Protein AF-A0A848UA30-F1 (afdb_monomer)

Nearest PDB structures (foldseek):
  7vh4-assembly1_D-2  TM=9.795E-01  e=3.371E-10  Escherichia coli K-12
  1yta-assembly2_C  TM=9.847E-01  e=4.066E-10  Escherichia coli
  7vh4-assembly2_A  TM=9.801E-01  e=6.293E-10  Escherichia coli K-12
  7vh4-assembly1_C  TM=9.734E-01  e=6.699E-10  Escherichia coli K-12
  5cy4-assembly1_B  TM=9.773E-01  e=1.251E-09  Acinetobacter baumannii

pLDDT: mean 97.92, std 1.19, range [89.81, 98.81]

Sec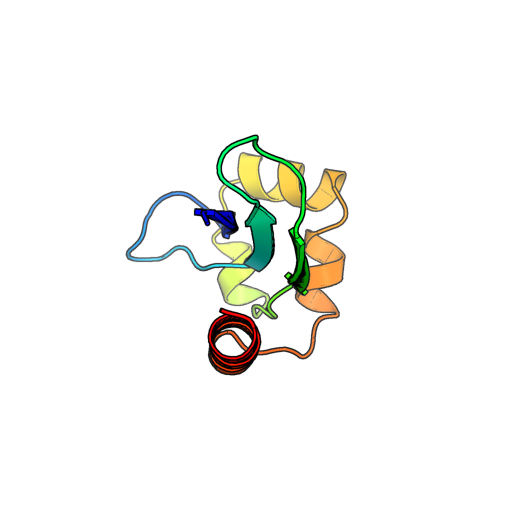ondary structure (DSSP, 8-state):
-EEEEEEEES-S-TTT--EEEEEEEEE-TT--EEEEEEEEEPP--HHHHTTS-HHHHHHHHHHSHHHHHHH----HHHHHHHHHHH-

Structure (mmCIF, N/CA/C/O backbone):
data_AF-A0A848UA30-F1
#
_entry.id   AF-A0A848UA30-F1
#
loop_
_atom_site.group_PDB
_atom_site.id
_atom_site.type_symbol
_atom_site.label_atom_id
_atom_site.label_alt_id
_atom_site.label_comp_id
_atom_site.label_asym_id
_atom_site.label_entity_id
_atom_site.label_seq_id
_atom_site.pdbx_PDB_ins_code
_atom_site.Cartn_x
_atom_site.Cartn_y
_atom_site.Cartn_z
_atom_site.occupancy
_atom_site.B_iso_or_equiv
_atom_site.auth_seq_id
_atom_site.auth_comp_id
_atom_site.auth_asym_id
_atom_site.auth_atom_id
_atom_site.pdbx_PDB_model_num
ATOM 1 N N . MET A 1 1 ? -20.433 -0.269 13.553 1.00 89.81 1 MET A N 1
ATOM 2 C CA . MET A 1 1 ? -18.995 -0.532 13.307 1.00 89.81 1 MET A CA 1
ATOM 3 C C . MET A 1 1 ? -18.718 -0.342 11.833 1.00 89.81 1 MET A C 1
ATOM 5 O O . MET A 1 1 ? -19.498 -0.818 11.013 1.00 89.81 1 MET A O 1
ATOM 9 N N . LEU A 1 2 ? -17.647 0.376 11.522 1.00 97.69 2 LEU A N 1
ATOM 10 C CA . LEU A 1 2 ? -17.231 0.725 10.168 1.00 97.69 2 LEU A CA 1
ATOM 11 C C . LEU A 1 2 ? -15.813 0.203 9.952 1.00 97.69 2 LEU A C 1
ATOM 13 O O . LEU A 1 2 ? -14.964 0.397 10.819 1.00 97.69 2 LEU A O 1
ATOM 17 N N . VAL A 1 3 ? -15.574 -0.436 8.810 1.00 98.12 3 VAL A N 1
ATOM 18 C CA . VAL A 1 3 ? -14.234 -0.847 8.377 1.00 98.12 3 VAL A CA 1
ATOM 19 C C . VAL A 1 3 ? -13.722 0.203 7.402 1.00 98.12 3 VAL A C 1
ATOM 21 O O . VAL A 1 3 ? -14.383 0.503 6.407 1.00 98.12 3 VAL A O 1
ATOM 24 N N . TRP A 1 4 ? -12.560 0.763 7.707 1.00 98.38 4 TRP A N 1
ATOM 25 C CA . TRP A 1 4 ? -11.844 1.712 6.868 1.00 98.38 4 TRP A CA 1
ATOM 26 C C . TRP A 1 4 ? -10.678 0.993 6.206 1.00 98.38 4 TRP A C 1
ATOM 28 O O . TRP A 1 4 ? -10.004 0.185 6.846 1.00 98.38 4 TRP A O 1
ATOM 38 N N . MET A 1 5 ? -10.462 1.288 4.930 1.00 98.06 5 MET A N 1
ATOM 39 C CA . MET A 1 5 ? -9.371 0.742 4.138 1.00 98.06 5 MET A CA 1
ATOM 40 C C . MET A 1 5 ? -8.842 1.833 3.222 1.00 98.06 5 MET A C 1
ATOM 42 O O . MET A 1 5 ? -9.637 2.533 2.589 1.00 98.06 5 MET A O 1
ATOM 46 N N . ASP A 1 6 ? -7.524 1.940 3.157 1.00 98.38 6 ASP A N 1
ATOM 47 C CA . ASP A 1 6 ? -6.816 2.770 2.194 1.00 98.38 6 ASP A CA 1
ATOM 48 C C . ASP A 1 6 ? -5.831 1.903 1.411 1.00 98.38 6 ASP A C 1
ATOM 50 O O . ASP A 1 6 ? -5.290 0.931 1.951 1.00 98.38 6 ASP A O 1
ATOM 54 N N . LEU A 1 7 ? -5.668 2.212 0.127 1.00 98.38 7 LEU A N 1
ATOM 55 C CA . LEU A 1 7 ? -4.824 1.456 -0.792 1.00 98.38 7 LEU A CA 1
ATOM 56 C C . LEU A 1 7 ? -3.932 2.413 -1.568 1.00 98.38 7 LEU A C 1
ATOM 58 O O . LEU A 1 7 ? -4.422 3.375 -2.158 1.00 98.38 7 LEU A O 1
ATOM 62 N N . GLU A 1 8 ? -2.660 2.050 -1.677 1.00 98.50 8 GLU A N 1
ATOM 63 C CA . GLU A 1 8 ? -1.760 2.642 -2.659 1.00 98.50 8 GLU A CA 1
ATOM 64 C C . GLU A 1 8 ? -1.595 1.693 -3.846 1.00 98.50 8 GLU A C 1
ATOM 66 O O . GLU A 1 8 ? -1.538 0.465 -3.700 1.00 98.50 8 GLU A O 1
ATOM 71 N N . MET A 1 9 ? -1.500 2.261 -5.048 1.00 98.44 9 MET A N 1
ATOM 72 C CA . MET A 1 9 ? -1.403 1.504 -6.298 1.00 98.44 9 MET A CA 1
ATOM 73 C C . MET A 1 9 ? -0.277 2.021 -7.193 1.00 98.44 9 MET A C 1
ATOM 75 O O . MET A 1 9 ? 0.219 3.136 -7.034 1.00 98.44 9 MET A O 1
ATOM 79 N N . THR A 1 10 ? 0.096 1.226 -8.196 1.00 98.44 10 THR A N 1
ATOM 80 C CA . THR A 1 10 ? 1.013 1.651 -9.271 1.00 98.44 10 THR A CA 1
ATOM 81 C C . THR A 1 10 ? 0.382 2.650 -10.254 1.00 98.44 10 THR A C 1
ATOM 83 O O . THR A 1 10 ? 1.089 3.253 -11.060 1.00 98.44 10 THR A O 1
ATOM 86 N N . GLY A 1 11 ? -0.934 2.858 -10.182 1.00 97.88 11 GLY A N 1
ATOM 87 C CA . GLY A 1 11 ? -1.678 3.758 -11.055 1.00 97.88 11 GLY A CA 1
ATOM 88 C C . GLY A 1 11 ? -3.191 3.603 -10.894 1.00 97.88 11 GLY A C 1
ATOM 89 O O . GLY A 1 11 ? -3.672 3.170 -9.848 1.00 97.88 11 GLY A O 1
ATOM 90 N N . LEU A 1 12 ? -3.947 3.997 -11.921 1.00 97.50 12 LEU A N 1
ATOM 91 C CA . LEU A 1 12 ? -5.416 4.064 -11.898 1.00 97.50 12 LEU A CA 1
ATOM 92 C C . LEU A 1 12 ? -6.095 3.068 -12.855 1.00 97.50 12 LEU A C 1
ATOM 94 O O . LEU A 1 12 ? -7.326 2.981 -12.872 1.00 97.50 12 LEU A O 1
ATOM 98 N N . ASP A 1 13 ? -5.337 2.329 -13.668 1.00 97.12 13 ASP A N 1
ATOM 99 C CA . ASP A 1 13 ? -5.884 1.321 -14.572 1.00 97.12 13 ASP A CA 1
ATOM 100 C C . ASP A 1 13 ? -5.987 -0.033 -13.867 1.00 97.12 13 ASP A C 1
ATOM 102 O O . ASP A 1 13 ? -5.033 -0.801 -13.808 1.00 97.12 13 ASP A O 1
ATOM 106 N N . HIS A 1 14 ? -7.189 -0.372 -13.399 1.00 94.94 14 HIS A N 1
ATOM 107 C CA . HIS A 1 14 ? -7.486 -1.651 -12.741 1.00 94.94 14 HIS A CA 1
ATOM 108 C C . HIS A 1 14 ? -7.114 -2.918 -13.541 1.00 94.94 14 HIS A C 1
ATOM 110 O O . HIS A 1 14 ? -7.124 -4.009 -12.974 1.00 94.94 14 HIS A O 1
ATOM 116 N N . THR A 1 15 ? -6.841 -2.815 -14.848 1.00 95.94 15 THR A N 1
ATOM 117 C CA . THR A 1 15 ? -6.440 -3.967 -15.669 1.00 95.94 15 THR A CA 1
ATOM 118 C C . THR A 1 15 ? -4.936 -4.232 -15.647 1.00 95.94 15 THR A C 1
ATOM 120 O O . THR A 1 15 ? -4.522 -5.369 -15.886 1.00 95.94 15 THR A O 1
ATOM 123 N N . SER A 1 16 ? -4.115 -3.215 -15.368 1.00 94.38 16 SER A N 1
ATOM 124 C CA . SER A 1 16 ? -2.650 -3.303 -15.422 1.00 94.38 16 SER A CA 1
ATOM 125 C C . SER A 1 16 ? -1.949 -2.899 -14.132 1.00 94.38 16 SER A C 1
ATOM 127 O O . SER A 1 16 ? -0.871 -3.434 -13.847 1.00 94.38 16 SER A O 1
ATOM 129 N N . ASP A 1 17 ? -2.537 -1.957 -13.399 1.00 98.12 17 ASP A N 1
ATOM 130 C CA . ASP A 1 17 ? -2.029 -1.449 -12.137 1.00 98.12 17 ASP A CA 1
ATOM 131 C C . ASP A 1 17 ? -2.402 -2.363 -10.979 1.00 98.12 17 ASP A C 1
ATOM 133 O O . ASP A 1 17 ? -3.423 -3.052 -10.985 1.00 98.12 17 ASP A O 1
ATOM 137 N N . VAL A 1 18 ? -1.530 -2.379 -9.980 1.00 98.25 18 VAL A N 1
ATOM 138 C CA . VAL A 1 18 ? -1.599 -3.313 -8.860 1.00 98.25 18 VAL A CA 1
ATOM 139 C C . VAL A 1 18 ? -1.494 -2.575 -7.535 1.00 98.25 18 VAL A C 1
ATOM 141 O O . VAL A 1 18 ? -0.946 -1.475 -7.465 1.00 98.25 18 VAL A O 1
ATOM 144 N N . ILE A 1 19 ? -2.015 -3.209 -6.486 1.00 98.50 19 ILE A N 1
ATOM 145 C CA . ILE A 1 19 ? -1.907 -2.742 -5.10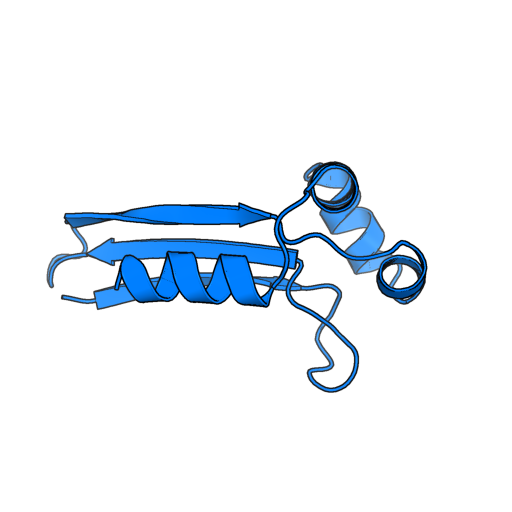3 1.00 98.50 19 ILE A CA 1
ATOM 146 C C . ILE A 1 19 ? -0.458 -2.905 -4.632 1.00 98.50 19 ILE A C 1
ATOM 148 O O . ILE A 1 19 ? 0.172 -3.943 -4.877 1.00 98.50 19 ILE A O 1
ATOM 152 N N . VAL A 1 20 ? 0.050 -1.877 -3.957 1.00 98.62 20 VAL A N 1
ATOM 153 C CA . VAL A 1 20 ? 1.400 -1.827 -3.384 1.00 98.62 20 VAL A CA 1
ATOM 154 C C . VAL A 1 20 ? 1.412 -1.554 -1.881 1.00 98.62 20 VAL A C 1
ATOM 156 O O . VAL A 1 20 ? 2.416 -1.831 -1.236 1.00 98.62 20 VAL A O 1
ATOM 159 N N . GLU A 1 21 ? 0.306 -1.085 -1.309 1.00 98.75 21 GLU A N 1
ATOM 160 C CA . GLU A 1 21 ? 0.125 -0.931 0.136 1.00 98.75 21 GLU A CA 1
ATOM 161 C C . GLU A 1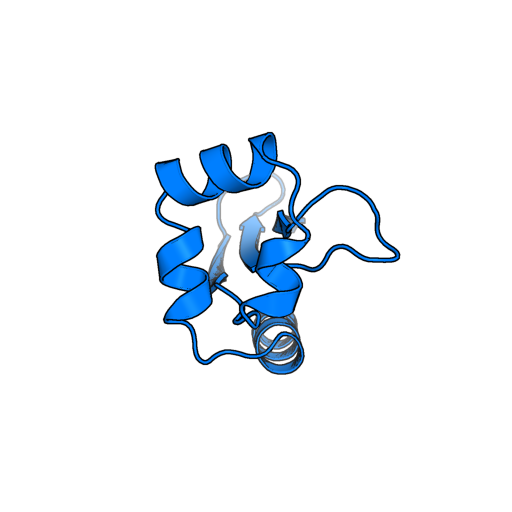 21 ? -1.353 -1.104 0.492 1.00 98.75 21 GLU A C 1
ATOM 163 O O . GLU A 1 21 ? -2.230 -0.759 -0.306 1.00 98.75 21 GLU A O 1
ATOM 168 N N . ILE A 1 22 ? -1.624 -1.656 1.672 1.00 98.62 22 ILE A N 1
ATOM 169 C CA . ILE A 1 22 ? -2.961 -1.755 2.251 1.00 98.62 22 ILE A CA 1
ATOM 170 C C . ILE A 1 22 ? -2.903 -1.473 3.748 1.00 98.62 22 ILE A C 1
ATOM 172 O O . ILE A 1 22 ? -2.164 -2.133 4.477 1.00 98.62 22 ILE A O 1
ATOM 176 N N . ALA A 1 23 ? -3.738 -0.541 4.201 1.00 98.56 23 ALA A N 1
ATOM 177 C CA . ALA A 1 23 ? -3.936 -0.249 5.613 1.00 98.56 23 ALA A CA 1
ATOM 178 C C . ALA A 1 23 ? -5.415 -0.382 5.977 1.00 98.56 23 ALA A C 1
ATOM 180 O O . ALA A 1 23 ? -6.295 0.031 5.215 1.00 98.56 23 ALA A O 1
ATOM 181 N N . THR A 1 24 ? -5.705 -0.946 7.151 1.00 98.50 24 THR A N 1
ATOM 182 C CA . THR A 1 24 ? -7.084 -1.086 7.642 1.00 98.50 24 THR A CA 1
ATOM 183 C C . THR A 1 24 ? -7.242 -0.677 9.098 1.00 98.50 24 THR A C 1
ATOM 185 O O . THR A 1 24 ? -6.329 -0.809 9.905 1.00 98.50 24 THR A O 1
ATOM 188 N N . LEU A 1 25 ? -8.427 -0.181 9.456 1.00 98.31 25 LEU A N 1
ATOM 189 C CA . LEU A 1 25 ? -8.828 0.037 10.847 1.00 98.31 25 LEU A CA 1
ATOM 190 C C . LEU A 1 25 ? -10.346 -0.053 10.995 1.00 98.31 25 LEU A C 1
ATOM 192 O O . LEU A 1 25 ? -11.098 0.074 10.027 1.00 98.31 25 LEU A O 1
ATOM 196 N N . VAL A 1 26 ? -10.812 -0.237 12.225 1.00 98.56 26 VAL A N 1
ATOM 197 C CA . VAL A 1 26 ? -12.235 -0.333 12.552 1.00 98.56 26 VAL A CA 1
ATOM 198 C C . VAL A 1 26 ? -12.622 0.773 13.518 1.00 98.56 26 VAL A C 1
ATOM 200 O O . VAL A 1 26 ? -11.958 0.972 14.536 1.00 98.56 26 VAL A O 1
ATOM 203 N N . THR A 1 27 ? -13.729 1.461 13.240 1.00 98.75 27 THR A N 1
ATOM 204 C CA . THR A 1 27 ? -14.317 2.451 14.154 1.00 98.75 27 THR A CA 1
ATOM 205 C C . THR A 1 27 ? -15.710 2.047 14.630 1.00 98.75 27 THR A C 1
ATOM 207 O O . THR A 1 27 ? -16.420 1.262 13.988 1.00 98.75 27 THR A O 1
ATOM 210 N N . ASP A 1 28 ? -16.139 2.624 15.751 1.00 98.38 28 ASP A N 1
ATOM 211 C CA . ASP A 1 28 ? -17.543 2.629 16.156 1.00 98.38 28 ASP A CA 1
ATOM 212 C C . ASP A 1 28 ? -18.358 3.656 15.342 1.00 98.38 28 ASP A C 1
ATOM 214 O O . ASP A 1 28 ? -17.853 4.301 14.416 1.00 98.38 28 ASP A O 1
ATOM 218 N N . ASP A 1 29 ? -19.642 3.799 15.672 1.00 97.81 29 ASP A N 1
ATOM 219 C CA . ASP A 1 29 ? -20.554 4.702 14.959 1.00 97.81 29 ASP A CA 1
ATOM 220 C C . ASP A 1 29 ? -20.293 6.194 15.278 1.00 97.81 29 ASP A C 1
ATOM 222 O O . ASP A 1 29 ? -20.814 7.071 14.592 1.00 97.81 29 ASP A O 1
ATOM 226 N N . ASN A 1 30 ? -19.456 6.493 16.282 1.00 98.00 30 ASN A N 1
ATOM 227 C CA . ASN A 1 30 ? -18.979 7.837 16.629 1.00 98.00 30 ASN A CA 1
ATOM 228 C C . ASN A 1 30 ? -17.563 8.110 16.088 1.00 98.00 30 ASN A C 1
ATOM 230 O O . ASN A 1 30 ? -16.897 9.050 16.539 1.00 98.00 30 ASN A O 1
ATOM 234 N N . LEU A 1 31 ? -17.097 7.286 15.141 1.00 97.94 31 LEU A N 1
ATOM 235 C CA . LEU A 1 31 ? -15.772 7.364 14.523 1.00 97.94 31 LEU A CA 1
ATOM 236 C C . LEU A 1 31 ? -14.611 7.225 15.522 1.00 97.94 31 LEU A C 1
ATOM 238 O O . LEU A 1 31 ? -13.499 7.667 15.239 1.00 97.94 31 LEU A O 1
ATOM 242 N N . GLN A 1 32 ? -14.844 6.621 16.689 1.00 98.31 32 GLN A N 1
ATOM 243 C CA . GLN A 1 32 ? -13.763 6.280 17.611 1.00 98.31 32 GLN A CA 1
ATOM 244 C C . GLN A 1 32 ? -13.102 4.983 17.150 1.00 98.31 32 GLN A C 1
ATOM 246 O O . GLN A 1 32 ? -13.801 4.013 16.853 1.00 98.31 32 GLN A O 1
ATOM 251 N N . VAL A 1 33 ? -11.766 4.962 17.085 1.00 98.06 33 VAL A N 1
ATOM 252 C CA . VAL A 1 33 ? -11.003 3.763 16.708 1.00 98.06 33 VAL A CA 1
ATOM 253 C C . VAL A 1 33 ? -11.238 2.666 17.744 1.00 98.06 33 VAL A C 1
ATOM 255 O O . VAL A 1 33 ? -11.037 2.866 18.941 1.00 98.06 33 VAL A O 1
ATOM 258 N N . VAL A 1 34 ? -11.686 1.510 17.263 1.00 98.06 34 VAL A N 1
ATOM 259 C CA . VAL A 1 34 ? -11.944 0.300 18.052 1.00 98.06 34 VAL A CA 1
ATOM 260 C C . VAL A 1 34 ? -10.789 -0.683 17.907 1.00 98.06 34 VAL A C 1
ATOM 262 O O . VAL A 1 34 ? -10.413 -1.330 18.882 1.00 98.06 34 VAL A O 1
ATOM 265 N N . ALA A 1 35 ? -10.227 -0.788 16.703 1.00 98.12 35 ALA A N 1
ATOM 266 C CA . ALA A 1 35 ? -9.075 -1.627 16.417 1.00 98.12 35 ALA A CA 1
ATOM 267 C C . ALA A 1 35 ? -8.279 -1.057 15.237 1.00 98.12 35 ALA A C 1
ATOM 269 O O . ALA A 1 35 ? -8.869 -0.568 14.272 1.00 98.12 35 ALA A O 1
ATOM 270 N N . GLU A 1 36 ? -6.955 -1.146 15.315 1.00 98.25 36 GLU A N 1
ATOM 271 C CA . GLU A 1 36 ? -6.046 -0.893 14.195 1.00 98.25 36 GLU A CA 1
ATOM 272 C C . GLU A 1 36 ? -5.702 -2.235 13.552 1.00 98.25 36 GLU A C 1
ATOM 274 O O . GLU A 1 36 ? -5.371 -3.197 14.251 1.00 98.25 36 GLU A O 1
ATOM 279 N N . GLY A 1 37 ? -5.868 -2.303 12.237 1.00 97.50 37 GLY A N 1
ATOM 280 C CA . GLY A 1 37 ? -5.562 -3.474 11.436 1.00 97.50 37 GLY A CA 1
ATOM 281 C C . GLY A 1 37 ? -4.133 -3.452 10.915 1.00 97.50 37 GLY A C 1
ATOM 282 O O . GLY A 1 37 ? -3.330 -2.605 11.315 1.00 97.50 37 GLY A O 1
ATOM 283 N N . PRO A 1 38 ? -3.794 -4.399 10.031 1.00 97.94 38 PRO A N 1
ATOM 284 C CA . PRO A 1 38 ? -2.504 -4.395 9.368 1.00 97.94 38 PRO A CA 1
ATOM 285 C C . PRO A 1 38 ? -2.293 -3.140 8.506 1.00 97.94 38 PRO A C 1
ATOM 287 O O . PRO A 1 38 ? -3.238 -2.629 7.898 1.00 97.94 38 PRO A O 1
ATOM 290 N N . ASP A 1 39 ? -1.030 -2.713 8.441 1.00 98.31 39 ASP A N 1
ATOM 291 C CA . ASP A 1 39 ? -0.462 -1.738 7.505 1.00 98.31 39 ASP A CA 1
ATOM 292 C C . ASP A 1 39 ? 0.678 -2.444 6.754 1.00 98.31 39 ASP A C 1
ATOM 294 O O . ASP A 1 39 ? 1.729 -2.753 7.328 1.00 98.31 39 ASP A O 1
ATOM 298 N N . ILE A 1 40 ? 0.398 -2.861 5.519 1.00 98.69 40 ILE A N 1
ATOM 299 C CA . ILE A 1 40 ? 1.208 -3.826 4.775 1.00 98.69 40 ILE A CA 1
ATOM 300 C C . ILE A 1 40 ? 1.609 -3.245 3.430 1.00 98.69 40 ILE A C 1
ATOM 302 O O . ILE A 1 40 ? 0.777 -3.057 2.543 1.00 98.69 40 ILE A O 1
ATOM 306 N N . VAL A 1 41 ? 2.919 -3.127 3.226 1.00 98.81 41 VAL A N 1
ATOM 307 C CA . VAL A 1 41 ? 3.507 -2.906 1.905 1.00 98.81 41 VAL A CA 1
ATOM 308 C C . VAL A 1 41 ? 3.618 -4.235 1.159 1.00 98.81 41 VAL A C 1
ATOM 310 O O . VAL A 1 41 ? 4.231 -5.193 1.638 1.00 98.81 41 VAL A O 1
ATOM 313 N N . VAL A 1 42 ? 3.057 -4.292 -0.044 1.00 98.75 42 VAL A N 1
ATOM 314 C CA . VAL A 1 42 ? 3.009 -5.483 -0.898 1.00 98.75 42 VAL A CA 1
ATOM 315 C C . VAL A 1 42 ? 4.172 -5.466 -1.881 1.00 98.75 42 VAL A C 1
ATOM 317 O O . VAL A 1 42 ? 4.380 -4.490 -2.601 1.00 98.75 42 VAL A O 1
ATOM 320 N N . HIS A 1 43 ? 4.917 -6.567 -1.948 1.00 98.69 43 HIS A N 1
ATOM 321 C CA . HIS A 1 43 ? 6.016 -6.711 -2.892 1.00 98.69 43 HIS A CA 1
ATOM 322 C C . HIS A 1 43 ? 5.521 -6.692 -4.343 1.00 98.69 43 HIS A C 1
ATOM 324 O O . HIS A 1 43 ? 4.580 -7.405 -4.701 1.00 98.69 43 HIS A O 1
ATOM 330 N N . GLN A 1 44 ? 6.217 -5.938 -5.195 1.00 98.31 44 GLN A N 1
ATOM 331 C CA . GLN A 1 44 ? 6.051 -5.981 -6.645 1.00 98.31 44 GLN A CA 1
ATOM 332 C C . GLN A 1 44 ? 7.416 -6.050 -7.337 1.00 98.31 44 GLN A C 1
ATOM 334 O O . GLN A 1 44 ? 8.358 -5.380 -6.902 1.00 98.31 44 GLN A O 1
ATOM 339 N N . PRO A 1 45 ? 7.536 -6.826 -8.426 1.00 97.19 45 PRO A N 1
ATOM 340 C CA . PRO A 1 45 ? 8.784 -6.938 -9.166 1.00 97.19 45 PRO A CA 1
ATOM 341 C C . PRO A 1 45 ? 9.096 -5.655 -9.957 1.00 97.19 45 PRO A C 1
ATOM 343 O O . PRO A 1 45 ? 8.206 -4.882 -10.321 1.00 97.19 45 PRO A O 1
ATOM 346 N N . ASP A 1 46 ? 10.379 -5.429 -10.255 1.00 96.69 46 ASP A N 1
ATOM 347 C CA . ASP A 1 46 ? 10.844 -4.198 -10.914 1.00 96.69 46 ASP A CA 1
ATOM 348 C C . ASP A 1 46 ? 10.217 -3.969 -12.301 1.00 96.69 46 ASP A C 1
ATOM 350 O O . ASP A 1 46 ? 10.053 -2.822 -12.712 1.00 96.69 46 ASP A O 1
ATOM 354 N N . ASP A 1 47 ? 9.841 -5.025 -13.029 1.00 97.38 47 ASP A N 1
ATOM 355 C CA . ASP A 1 47 ? 9.168 -4.914 -14.328 1.00 97.38 47 ASP A CA 1
ATOM 356 C C . ASP A 1 47 ? 7.735 -4.382 -14.201 1.00 97.38 47 ASP A C 1
ATOM 358 O O . ASP A 1 47 ? 7.285 -3.625 -15.059 1.00 97.38 47 ASP A O 1
ATOM 362 N N . VAL A 1 48 ? 7.036 -4.712 -13.112 1.00 96.94 48 VAL A N 1
ATOM 363 C CA . VAL A 1 48 ? 5.738 -4.122 -12.773 1.00 96.94 48 VAL A CA 1
ATOM 364 C C . VAL A 1 48 ? 5.911 -2.651 -12.410 1.00 96.94 48 VAL A C 1
ATOM 366 O O . VAL A 1 48 ? 5.201 -1.811 -12.963 1.00 96.94 48 VAL A O 1
ATOM 369 N N . LEU A 1 49 ? 6.885 -2.335 -11.551 1.00 97.56 49 LEU A N 1
ATOM 370 C 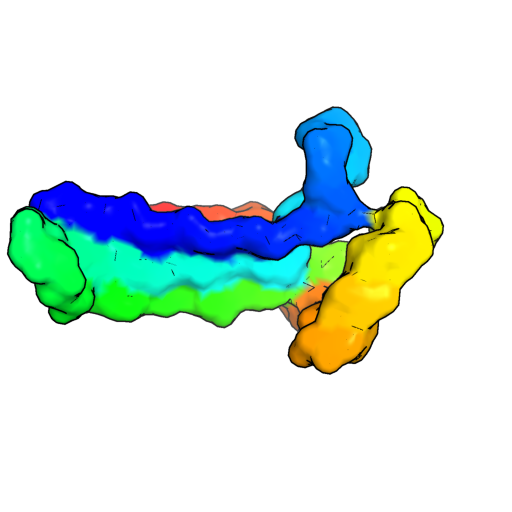CA . LEU A 1 49 ? 7.161 -0.964 -11.110 1.00 97.56 49 LEU A CA 1
ATOM 371 C C . LEU A 1 49 ? 7.623 -0.054 -12.256 1.00 97.56 49 LEU A C 1
ATOM 373 O O . LEU A 1 49 ? 7.285 1.127 -12.285 1.00 97.56 49 LEU A O 1
ATOM 377 N N . ALA A 1 50 ? 8.345 -0.595 -13.238 1.00 97.25 50 ALA A N 1
ATOM 378 C CA . ALA A 1 50 ? 8.799 0.142 -14.415 1.00 97.25 50 ALA A CA 1
ATOM 379 C C . ALA A 1 50 ? 7.656 0.611 -15.336 1.00 97.25 50 ALA A C 1
ATOM 381 O O . ALA A 1 50 ? 7.894 1.435 -16.220 1.00 97.25 50 ALA A O 1
ATOM 382 N N . ARG A 1 51 ? 6.430 0.098 -15.153 1.00 96.75 51 ARG A N 1
ATOM 383 C CA . ARG A 1 51 ? 5.240 0.512 -15.918 1.00 96.75 51 ARG A CA 1
ATOM 384 C C . ARG A 1 51 ? 4.521 1.721 -15.317 1.00 96.75 51 ARG A C 1
ATOM 386 O O . ARG A 1 51 ? 3.618 2.241 -15.965 1.00 96.75 51 ARG A O 1
ATOM 393 N N . MET A 1 52 ? 4.905 2.157 -14.116 1.00 97.94 52 MET A N 1
ATOM 394 C CA . MET A 1 52 ? 4.305 3.319 -13.465 1.00 97.94 52 MET A CA 1
ATOM 395 C C . MET A 1 52 ? 4.528 4.596 -14.274 1.00 97.94 52 MET A C 1
ATOM 397 O O . MET A 1 52 ? 5.609 4.829 -14.820 1.00 97.94 52 MET A O 1
ATOM 401 N N . ASP A 1 53 ? 3.514 5.457 -14.296 1.00 97.50 53 ASP A N 1
ATOM 402 C CA . ASP A 1 53 ? 3.662 6.810 -14.826 1.00 97.50 53 ASP A CA 1
ATOM 403 C C . ASP A 1 53 ? 4.695 7.603 -13.992 1.00 97.50 53 ASP A C 1
ATOM 405 O O . ASP A 1 53 ? 4.758 7.424 -12.768 1.00 97.50 53 ASP A O 1
ATOM 409 N N . PRO A 1 54 ? 5.491 8.507 -14.602 1.00 98.19 54 PRO A N 1
ATOM 410 C CA . PRO A 1 54 ? 6.483 9.305 -13.883 1.00 98.19 54 PRO A CA 1
ATOM 411 C C . PRO A 1 54 ? 5.947 10.044 -12.652 1.00 98.19 54 PRO A C 1
ATOM 413 O O . PRO A 1 54 ? 6.688 10.213 -11.684 1.00 98.19 54 PRO A O 1
ATOM 416 N N . PHE A 1 55 ? 4.679 10.468 -12.662 1.00 98.12 55 PHE A N 1
ATOM 417 C CA . PHE A 1 55 ? 4.057 11.099 -11.502 1.00 98.12 55 PHE A CA 1
ATOM 418 C C . PHE A 1 55 ? 3.964 10.142 -10.306 1.00 98.12 55 PHE A C 1
ATOM 420 O O . PHE A 1 55 ? 4.322 10.517 -9.190 1.00 98.12 55 PHE A O 1
ATOM 427 N N . VAL A 1 56 ? 3.522 8.902 -10.539 1.00 98.25 56 VAL A N 1
ATOM 428 C CA . VAL A 1 56 ? 3.374 7.884 -9.487 1.00 98.25 56 VAL A CA 1
ATOM 429 C C . VAL A 1 56 ? 4.744 7.452 -8.969 1.00 98.25 56 VAL A C 1
ATOM 431 O O . VAL A 1 56 ? 4.935 7.327 -7.761 1.00 98.25 56 VAL A O 1
ATOM 434 N N . VAL A 1 57 ? 5.732 7.318 -9.864 1.00 98.25 57 VAL A N 1
ATOM 435 C CA . VAL A 1 57 ? 7.125 7.047 -9.475 1.00 98.25 57 VAL A CA 1
ATOM 436 C C . VAL A 1 57 ? 7.647 8.129 -8.528 1.00 98.25 57 VAL A C 1
ATOM 438 O O . VAL A 1 57 ? 8.197 7.796 -7.480 1.00 98.25 57 VAL A O 1
ATOM 441 N N . ASP A 1 58 ? 7.478 9.411 -8.862 1.00 98.50 58 ASP A N 1
ATOM 442 C CA . ASP A 1 58 ? 7.942 10.519 -8.017 1.00 98.50 58 ASP A CA 1
ATOM 443 C C . ASP A 1 58 ? 7.205 10.567 -6.670 1.00 98.50 58 ASP A C 1
ATOM 445 O O . ASP A 1 58 ? 7.833 10.758 -5.628 1.00 98.50 58 ASP A O 1
AT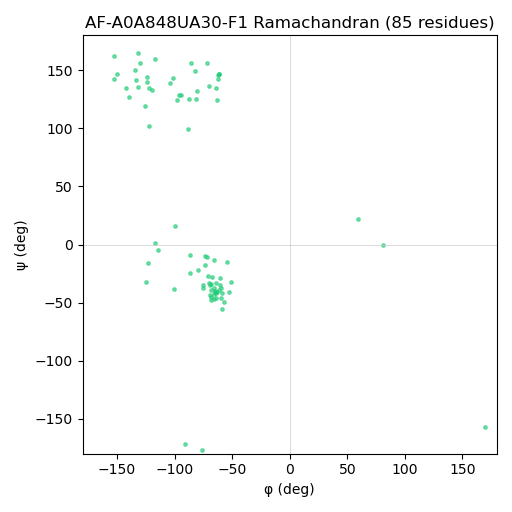OM 449 N N . MET A 1 59 ? 5.891 10.327 -6.675 1.00 98.31 59 MET A N 1
ATOM 450 C CA . MET A 1 59 ? 5.070 10.258 -5.466 1.00 98.31 59 MET A CA 1
ATOM 451 C C . MET A 1 59 ? 5.569 9.170 -4.504 1.00 98.31 59 MET A C 1
ATOM 453 O O . MET A 1 59 ? 5.924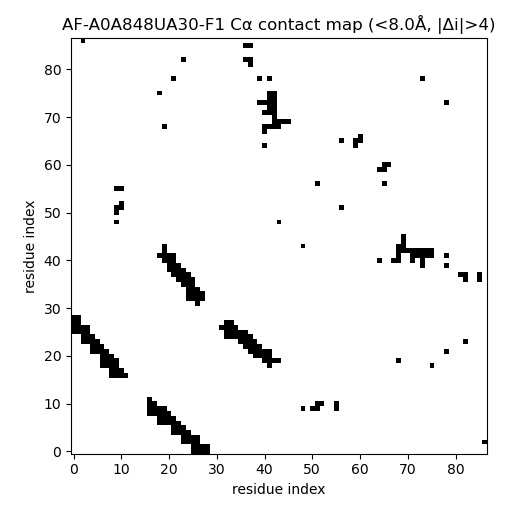 9.484 -3.365 1.00 98.31 59 MET A O 1
ATOM 457 N N . HIS A 1 60 ? 5.685 7.928 -4.982 1.00 98.31 60 HIS A N 1
ATOM 458 C CA . HIS A 1 60 ? 6.111 6.778 -4.174 1.00 98.31 60 HIS A CA 1
ATOM 459 C C . HIS A 1 60 ? 7.594 6.819 -3.804 1.00 98.31 60 HIS A C 1
ATOM 461 O O . HIS A 1 60 ? 8.000 6.289 -2.772 1.00 98.31 60 HIS A O 1
ATOM 467 N N . THR A 1 61 ? 8.427 7.477 -4.612 1.00 98.19 61 THR A N 1
ATOM 468 C CA . THR A 1 61 ? 9.828 7.736 -4.250 1.00 98.19 61 THR A CA 1
ATOM 469 C C . THR A 1 61 ? 9.909 8.741 -3.104 1.00 98.19 61 THR A C 1
ATOM 471 O O . THR A 1 61 ? 10.668 8.543 -2.159 1.00 98.19 61 THR A O 1
ATOM 474 N N . ARG A 1 62 ? 9.115 9.818 -3.150 1.00 98.38 62 ARG A N 1
ATOM 475 C CA . ARG A 1 62 ? 9.138 10.877 -2.131 1.00 98.38 62 ARG A CA 1
ATOM 476 C C . ARG A 1 62 ? 8.593 10.413 -0.781 1.00 98.38 62 ARG A C 1
ATOM 478 O O . ARG A 1 62 ? 9.095 10.868 0.243 1.00 98.38 62 ARG A O 1
ATOM 485 N N . SER A 1 63 ? 7.591 9.533 -0.774 1.00 97.94 63 SER A N 1
ATOM 486 C CA . SER A 1 63 ? 7.088 8.903 0.456 1.00 97.94 63 SER A CA 1
ATOM 487 C C . SER A 1 63 ? 8.042 7.839 1.013 1.00 97.94 63 SER A C 1
ATOM 489 O O . SER A 1 63 ? 7.946 7.482 2.184 1.00 97.94 63 SER A O 1
ATOM 491 N N . GLY A 1 64 ? 8.976 7.341 0.195 1.00 98.44 64 GLY A N 1
ATOM 492 C CA . GLY A 1 64 ? 9.829 6.197 0.515 1.00 98.44 64 GLY A CA 1
ATOM 493 C C . GLY A 1 64 ? 9.144 4.845 0.298 1.00 98.44 64 GLY A C 1
ATOM 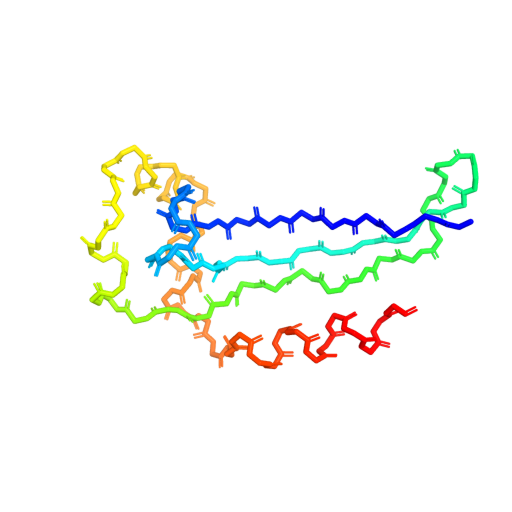494 O O . GLY A 1 64 ? 9.785 3.811 0.487 1.00 98.44 64 GLY A O 1
ATOM 495 N N . LEU A 1 65 ? 7.877 4.829 -0.130 1.00 98.50 65 LEU A N 1
ATOM 496 C CA . LEU A 1 65 ? 7.123 3.603 -0.387 1.00 98.50 65 LEU A CA 1
ATOM 497 C C . LEU A 1 65 ? 7.787 2.753 -1.476 1.00 98.50 65 LEU A C 1
ATOM 499 O O . LEU A 1 65 ? 7.829 1.534 -1.364 1.00 98.50 65 LEU A O 1
ATOM 503 N N . LEU A 1 66 ? 8.401 3.373 -2.488 1.00 98.06 66 LEU A N 1
ATOM 504 C CA . LEU A 1 66 ? 9.041 2.630 -3.576 1.00 98.06 66 LEU A CA 1
ATOM 505 C C . LEU A 1 66 ? 10.169 1.700 -3.096 1.00 98.06 66 LEU A C 1
ATOM 507 O O . LEU A 1 66 ? 10.311 0.585 -3.600 1.00 98.06 66 LEU A O 1
ATOM 511 N N . ASP A 1 67 ? 10.950 2.133 -2.107 1.00 98.31 67 ASP A N 1
ATOM 512 C CA . ASP A 1 67 ? 12.003 1.303 -1.516 1.00 98.31 67 ASP A CA 1
ATOM 513 C C . ASP A 1 67 ? 11.418 0.225 -0.598 1.00 98.31 67 ASP A C 1
ATOM 515 O O . ASP A 1 67 ? 11.913 -0.904 -0.580 1.00 98.31 67 ASP A O 1
ATOM 519 N N . GLN A 1 68 ? 10.327 0.535 0.107 1.00 98.69 68 GLN A N 1
ATOM 520 C CA . GLN A 1 68 ?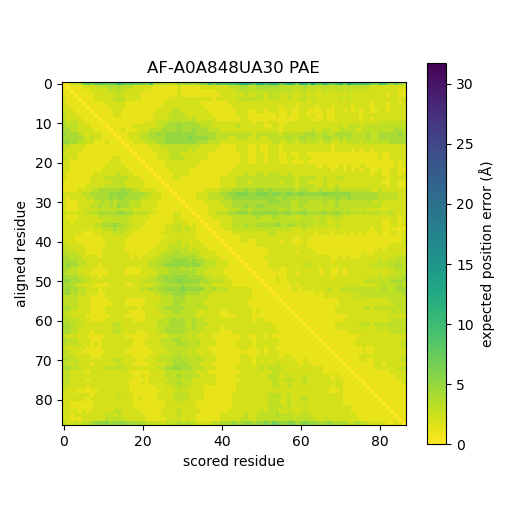 9.608 -0.438 0.928 1.00 98.69 68 GLN A CA 1
ATOM 521 C C . GLN A 1 68 ? 8.978 -1.546 0.076 1.00 98.69 68 GLN A C 1
ATOM 523 O O . GLN A 1 68 ? 9.086 -2.712 0.441 1.00 98.69 68 GLN A O 1
ATOM 528 N N . ILE A 1 69 ? 8.408 -1.219 -1.090 1.00 98.56 69 ILE A N 1
ATOM 529 C CA . ILE A 1 69 ? 7.847 -2.204 -2.029 1.00 98.56 69 ILE A CA 1
ATOM 530 C C . ILE A 1 69 ? 8.929 -3.191 -2.473 1.00 98.56 69 ILE A C 1
ATOM 532 O O . ILE A 1 69 ? 8.722 -4.406 -2.448 1.00 98.56 69 ILE A O 1
ATOM 536 N N . ARG A 1 70 ? 10.114 -2.683 -2.833 1.00 98.12 70 ARG A N 1
ATOM 537 C CA . ARG A 1 70 ? 11.246 -3.531 -3.237 1.00 98.12 70 ARG A CA 1
ATOM 538 C C . ARG A 1 70 ? 11.769 -4.399 -2.096 1.00 98.12 70 ARG A C 1
ATOM 540 O O . ARG A 1 70 ? 12.176 -5.531 -2.341 1.00 98.12 70 ARG A O 1
ATOM 547 N N . ALA A 1 71 ? 11.786 -3.870 -0.873 1.00 98.44 71 ALA A N 1
ATOM 548 C CA . ALA A 1 71 ? 12.253 -4.583 0.313 1.00 98.44 71 ALA A CA 1
ATOM 549 C C . ALA A 1 71 ? 11.214 -5.560 0.887 1.00 98.44 71 ALA A C 1
ATOM 551 O O . ALA A 1 71 ? 11.590 -6.484 1.614 1.00 98.44 71 ALA A O 1
ATOM 552 N N . SER A 1 72 ? 9.927 -5.358 0.589 1.00 98.56 72 SER A N 1
ATOM 553 C CA . SER A 1 72 ? 8.850 -6.207 1.082 1.00 98.56 72 SER A CA 1
ATOM 554 C C . SER A 1 72 ? 9.014 -7.639 0.583 1.00 98.56 72 SER A C 1
ATOM 556 O O . SER A 1 72 ? 9.495 -7.901 -0.518 1.00 98.56 72 SER A O 1
ATOM 558 N N . THR A 1 73 ? 8.591 -8.574 1.426 1.00 98.31 73 THR A N 1
ATOM 559 C CA . THR A 1 73 ? 8.527 -10.007 1.112 1.00 98.31 73 THR A CA 1
ATOM 560 C C . THR A 1 73 ? 7.092 -10.533 1.142 1.00 98.31 73 THR A C 1
ATOM 562 O O . THR A 1 73 ? 6.874 -11.720 0.910 1.00 98.31 73 THR A O 1
ATOM 565 N N . ILE A 1 74 ? 6.115 -9.659 1.414 1.00 98.62 74 ILE A N 1
ATOM 566 C CA . ILE A 1 74 ? 4.703 -10.020 1.523 1.00 98.62 74 ILE A CA 1
ATOM 567 C C . ILE A 1 74 ? 4.068 -9.960 0.135 1.00 98.62 74 ILE A C 1
ATOM 569 O O . ILE A 1 74 ? 4.128 -8.941 -0.553 1.00 98.62 74 ILE A O 1
ATOM 573 N N . MET A 1 75 ? 3.445 -11.063 -0.270 1.00 98.38 75 MET A N 1
ATOM 574 C CA . MET A 1 75 ? 2.707 -11.157 -1.529 1.00 98.38 75 MET A CA 1
ATOM 575 C C . MET A 1 75 ? 1.266 -10.671 -1.355 1.00 98.38 75 MET A C 1
ATOM 577 O O . MET A 1 75 ? 0.705 -10.756 -0.264 1.00 98.38 75 MET A O 1
ATOM 581 N N . LEU A 1 76 ? 0.631 -10.246 -2.451 1.00 97.88 76 LEU A N 1
ATOM 582 C CA . LEU A 1 76 ? -0.745 -9.733 -2.437 1.00 97.88 76 LEU A CA 1
ATOM 583 C C . LEU A 1 76 ? -1.746 -10.695 -1.773 1.00 97.88 76 LEU A C 1
ATOM 585 O O . LEU A 1 76 ? -2.610 -10.260 -1.021 1.00 97.88 76 LEU A O 1
ATOM 589 N N . GLU A 1 77 ? -1.619 -12.000 -2.027 1.00 98.25 77 GLU A N 1
ATOM 590 C CA . GLU A 1 77 ? -2.484 -13.019 -1.417 1.00 98.25 77 GLU A CA 1
ATOM 591 C C . GLU A 1 77 ? -2.331 -13.062 0.110 1.00 98.25 77 GLU A C 1
ATOM 593 O O . GLU A 1 77 ? -3.328 -13.130 0.824 1.00 98.25 77 GLU A O 1
ATOM 598 N N . GLN A 1 78 ? -1.099 -12.950 0.613 1.00 98.50 78 GLN A N 1
ATOM 599 C CA . GLN A 1 78 ? -0.825 -12.920 2.047 1.00 98.50 78 GLN A CA 1
ATOM 600 C C . GLN A 1 78 ? -1.360 -11.630 2.683 1.00 98.50 78 GLN A C 1
ATOM 602 O O . GLN A 1 78 ? -2.045 -11.704 3.697 1.00 98.50 78 GLN A O 1
ATOM 607 N N . ALA A 1 79 ? -1.132 -10.469 2.061 1.00 98.56 79 ALA A N 1
ATOM 608 C CA . ALA A 1 79 ? -1.680 -9.197 2.537 1.00 98.56 79 ALA A CA 1
ATOM 609 C C . ALA A 1 79 ? -3.218 -9.221 2.601 1.00 98.56 79 ALA A C 1
ATOM 611 O O . ALA A 1 79 ? -3.818 -8.769 3.578 1.00 98.56 79 ALA A O 1
ATOM 612 N N . GLY A 1 80 ? -3.860 -9.803 1.581 1.00 98.25 80 GLY A N 1
ATOM 613 C CA . GLY A 1 80 ? -5.307 -9.998 1.548 1.00 98.25 80 GLY A CA 1
ATOM 614 C C . GLY A 1 80 ? -5.803 -10.936 2.649 1.00 98.25 80 GLY A C 1
ATOM 615 O O . GLY A 1 80 ? -6.811 -10.639 3.285 1.00 98.25 80 GLY A O 1
ATOM 616 N N . GLN A 1 81 ? -5.085 -12.032 2.910 1.00 98.56 81 GLN A N 1
ATOM 617 C CA . GLN A 1 81 ? -5.428 -12.976 3.973 1.00 98.56 81 GLN A CA 1
ATOM 618 C C . GLN A 1 81 ? -5.290 -12.342 5.364 1.00 98.56 81 GLN A C 1
ATOM 620 O O . GLN A 1 81 ? -6.221 -12.440 6.155 1.00 98.56 81 GLN A O 1
ATOM 625 N N . GLU A 1 82 ? -4.184 -11.646 5.645 1.00 98.44 82 GLU A N 1
ATOM 626 C CA . GLU A 1 82 ? -3.972 -10.947 6.924 1.00 98.44 82 GLU A CA 1
ATOM 627 C C . GLU A 1 82 ? -5.032 -9.859 7.154 1.00 98.44 82 GLU A C 1
ATOM 629 O O . GLU A 1 82 ? -5.563 -9.716 8.254 1.00 98.44 82 GLU A O 1
ATOM 634 N N . THR A 1 83 ? -5.403 -9.135 6.095 1.00 98.25 83 THR A N 1
ATOM 635 C CA . THR A 1 83 ? -6.475 -8.135 6.157 1.00 98.25 83 THR A CA 1
ATOM 636 C C . THR A 1 83 ? -7.841 -8.773 6.418 1.00 98.25 83 THR A C 1
ATOM 638 O O . THR A 1 83 ? -8.617 -8.261 7.219 1.00 98.25 83 THR A O 1
ATOM 641 N N . LEU A 1 84 ? -8.150 -9.899 5.769 1.00 98.00 84 LEU A N 1
ATOM 642 C CA . LEU A 1 84 ? -9.408 -10.618 5.977 1.00 98.00 84 LEU A CA 1
ATOM 643 C C . LEU A 1 84 ? -9.492 -11.259 7.367 1.00 98.00 84 LEU A C 1
ATOM 645 O O . LEU A 1 84 ? -10.578 -11.337 7.923 1.00 98.00 84 LEU A O 1
ATOM 649 N N . GLU A 1 85 ? -8.374 -11.722 7.926 1.00 98.25 85 GLU A N 1
ATOM 650 C CA . GLU A 1 85 ? -8.321 -12.260 9.291 1.00 98.25 85 GLU A CA 1
ATOM 651 C C . GLU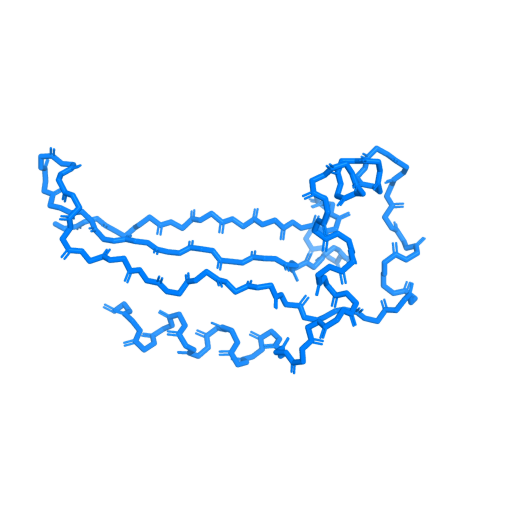 A 1 85 ? -8.562 -11.189 10.361 1.00 98.25 85 GLU A C 1
ATOM 653 O O . GLU A 1 85 ? -9.049 -11.508 11.446 1.00 98.25 85 GLU A O 1
ATOM 658 N N . PHE A 1 86 ? -8.224 -9.932 10.064 1.00 97.75 86 PHE A N 1
ATOM 659 C CA . PHE A 1 86 ? -8.480 -8.798 10.947 1.00 97.75 86 PHE A CA 1
ATOM 660 C C . PHE A 1 86 ? -9.957 -8.359 10.966 1.00 97.75 86 PHE A C 1
ATOM 662 O O . PHE A 1 86 ? -10.448 -7.950 12.022 1.00 97.75 86 PHE A O 1
ATOM 669 N N . ILE A 1 87 ? -10.639 -8.415 9.816 1.00 94.69 87 ILE A N 1
ATOM 670 C CA . ILE A 1 87 ? -12.026 -7.943 9.625 1.00 94.69 87 ILE A CA 1
ATOM 671 C C . ILE A 1 87 ? -13.048 -8.945 10.178 1.00 94.69 87 ILE A C 1
ATOM 673 O O . ILE A 1 87 ? -13.959 -8.490 10.912 1.00 94.69 87 ILE A O 1
#

Solvent-accessible surface area (backbone atoms only — not comparable to full-atom values): 5005 Å² total; per-residue (Å²): 112,44,82,48,74,52,75,43,55,48,59,86,50,82,90,80,39,48,74,36,31,43,35,36,35,31,22,41,88,84,69,44,80,74,46,82,48,62,76,44,52,21,39,59,58,69,74,65,60,70,67,36,51,72,68,51,50,52,52,32,52,74,73,44,49,52,61,45,20,64,69,32,85,40,44,65,70,55,54,51,50,57,47,59,73,66,107

Sequence (87 aa):
MLVWMDLEMTGLDHTSDVIVEIATLVTDDNLQVVAEGPDIVVHQPDDVLARMDPFVVDMHTRSGLLDQIRASTIMLEQAGQETLEFI

Mean predicted aligned error: 2.11 Å

Radius of gyration: 14.13 Å; Cα contacts (8 Å, |Δi|>4): 134; chains: 1; bounding box: 33×24×34 Å

Foldseek 3Di:
DDKDKDWDWLDDDPVQIDTQWMWIFDADPVRHTPGTADTDGAADDVVSNVPRDPVSVVVCVVVVSVVVNPVDPHHPVNVVVSRVVVD